Protein AF-A0A1G1IJU5-F1 (afdb_monomer)

Nearest PDB structures (foldseek):
  6ama-assembly1_B  TM=8.172E-01  e=1.103E-02  Streptomyces venezuelae
  6ama-assembly1_A  TM=8.478E-01  e=2.761E-02  Streptomyces venezuelae
  6amk-assembly1_B  TM=7.355E-01  e=7.381E-02  Streptomyces venezuelae
  2zhg-assembly1_A-2  TM=8.040E-01  e=6.014E-01  Escherichia coli K-12
  2kfs-assembly1_A  TM=5.606E-01  e=8.415E-02  Mycobacterium tuberculosis H37Rv

Structure (mmCIF, N/CA/C/O backbone):
data_AF-A0A1G1IJU5-F1
#
_entry.id   AF-A0A1G1IJU5-F1
#
loop_
_atom_site.group_PDB
_atom_site.id
_atom_site.type_symbol
_atom_site.label_atom_id
_atom_site.label_alt_id
_atom_site.label_comp_id
_atom_site.label_asym_id
_atom_site.label_entity_id
_atom_site.label_seq_id
_atom_site.pdbx_PDB_ins_code
_atom_site.Cartn_x
_atom_site.Cartn_y
_atom_site.Cartn_z
_atom_site.occupancy
_atom_site.B_iso_or_equiv
_atom_site.auth_seq_id
_atom_site.auth_comp_id
_atom_site.auth_asym_id
_atom_site.auth_atom_id
_atom_site.pdbx_PDB_model_num
ATOM 1 N N . MET A 1 1 ? -1.157 6.218 8.305 1.00 52.97 1 MET A N 1
ATOM 2 C CA . MET A 1 1 ? -1.637 6.100 9.709 1.00 52.97 1 MET A CA 1
ATOM 3 C C . MET A 1 1 ? -2.429 4.796 9.817 1.00 52.97 1 MET A C 1
ATOM 5 O O . MET A 1 1 ? -3.206 4.532 8.913 1.00 52.97 1 MET A O 1
ATOM 9 N N . ILE A 1 2 ? -2.212 3.938 10.825 1.00 55.03 2 ILE A N 1
ATOM 10 C CA . ILE A 1 2 ? -2.927 2.643 10.925 1.00 55.03 2 ILE A CA 1
ATOM 11 C C . ILE A 1 2 ? -4.244 2.864 11.678 1.00 55.03 2 ILE A C 1
ATOM 13 O O . ILE A 1 2 ? -4.212 3.327 12.814 1.00 55.03 2 ILE A O 1
ATOM 17 N N . ARG A 1 3 ? -5.387 2.560 11.049 1.00 55.09 3 ARG A N 1
ATOM 18 C CA . ARG A 1 3 ? -6.721 2.669 11.672 1.00 55.09 3 ARG A CA 1
ATOM 19 C C . ARG A 1 3 ? -7.222 1.296 12.136 1.00 55.09 3 ARG A C 1
ATOM 21 O O . ARG A 1 3 ? -7.072 0.313 11.403 1.00 55.09 3 ARG A O 1
ATOM 28 N N . GLU A 1 4 ? -7.804 1.235 13.334 1.00 54.44 4 GLU A N 1
ATOM 29 C CA . GLU A 1 4 ? -8.398 0.020 13.912 1.00 54.44 4 GLU A CA 1
ATOM 30 C C . GLU A 1 4 ? -9.810 -0.263 13.365 1.00 54.44 4 GLU A C 1
ATOM 32 O O . GLU A 1 4 ? -10.528 0.637 12.932 1.00 54.44 4 GLU A O 1
ATOM 37 N N . SER A 1 5 ? -10.219 -1.536 13.405 1.00 52.09 5 SER A N 1
ATOM 38 C CA . SER A 1 5 ? -11.419 -2.110 12.766 1.00 52.09 5 SER A CA 1
ATOM 39 C C . SER A 1 5 ? -12.770 -1.461 13.119 1.00 52.09 5 SER A C 1
ATOM 41 O O . SER A 1 5 ? -13.755 -1.744 12.444 1.00 52.09 5 SER A O 1
ATOM 43 N N . HIS A 1 6 ? -12.846 -0.638 14.169 1.00 49.25 6 HIS A N 1
ATOM 44 C CA . HIS A 1 6 ? -14.070 0.079 14.562 1.00 49.25 6 HIS A CA 1
ATOM 45 C C . HIS A 1 6 ? -14.319 1.358 13.748 1.00 49.25 6 HIS A C 1
ATOM 47 O O . HIS A 1 6 ? -15.408 1.919 13.812 1.00 49.25 6 HIS A O 1
ATOM 53 N N . ASP A 1 7 ? -13.336 1.783 12.955 1.00 52.03 7 ASP A N 1
ATOM 54 C CA . ASP A 1 7 ? -13.327 3.046 12.220 1.00 52.03 7 ASP A CA 1
ATOM 55 C C . ASP A 1 7 ? -13.282 2.791 10.706 1.00 52.03 7 ASP A C 1
ATOM 57 O O . ASP A 1 7 ? -12.523 3.432 9.977 1.00 52.03 7 ASP A O 1
ATOM 61 N N . ILE A 1 8 ? -14.036 1.792 10.217 1.00 55.66 8 ILE A N 1
ATOM 62 C CA . ILE A 1 8 ? -14.150 1.523 8.775 1.00 55.66 8 ILE A CA 1
ATOM 63 C C . ILE A 1 8 ? -14.770 2.781 8.151 1.00 55.66 8 ILE A C 1
ATOM 65 O O . ILE A 1 8 ? -15.964 3.027 8.356 1.00 55.66 8 ILE A O 1
ATOM 69 N N . PRO A 1 9 ? -13.996 3.618 7.430 1.00 55.59 9 PRO A N 1
ATOM 70 C CA . PRO A 1 9 ? -14.539 4.831 6.849 1.00 55.59 9 PRO A CA 1
ATOM 71 C C . PRO A 1 9 ? -15.701 4.454 5.934 1.00 55.59 9 PRO A C 1
ATOM 73 O O . PRO A 1 9 ? -15.623 3.459 5.211 1.00 55.59 9 PRO A O 1
ATOM 76 N N . LYS A 1 10 ? -16.775 5.255 5.939 1.00 56.97 10 LYS A N 1
ATOM 77 C CA . LYS A 1 10 ? -17.801 5.185 4.892 1.00 56.97 10 LYS A CA 1
ATOM 78 C C . LYS A 1 10 ? -17.097 5.365 3.553 1.00 56.97 10 LYS A C 1
ATOM 80 O O . LYS A 1 10 ? -16.753 6.481 3.164 1.00 56.97 10 LYS A O 1
ATOM 85 N N . VAL A 1 11 ? -16.830 4.249 2.890 1.00 62.47 11 VAL A N 1
ATOM 86 C CA . VAL A 1 11 ? -16.158 4.239 1.603 1.00 62.47 11 VAL A CA 1
ATOM 87 C C . VAL A 1 11 ? -17.073 4.927 0.600 1.00 62.47 11 VAL A C 1
ATOM 89 O O . VAL A 1 11 ? -18.292 4.728 0.635 1.00 62.47 11 VAL A O 1
ATOM 92 N N . LYS A 1 12 ? -16.518 5.774 -0.274 1.00 61.75 12 LYS A N 1
ATOM 93 C CA . LYS A 1 12 ? -17.305 6.356 -1.368 1.00 61.75 12 LYS A CA 1
ATOM 94 C C . LYS A 1 12 ? -17.962 5.217 -2.148 1.00 61.75 12 LYS A C 1
ATOM 96 O O . LYS A 1 12 ? -17.317 4.206 -2.406 1.00 61.75 12 LYS A O 1
ATOM 101 N N . SER A 1 13 ? -19.230 5.390 -2.522 1.00 60.12 13 SER A N 1
ATOM 102 C CA . SER A 1 13 ? -19.978 4.406 -3.311 1.00 60.12 13 SER A CA 1
ATOM 103 C C . SER A 1 13 ? -19.171 4.012 -4.556 1.00 60.12 13 SER A C 1
ATOM 105 O O . SER A 1 13 ? -19.001 4.833 -5.454 1.00 60.12 13 SER A O 1
ATOM 107 N N . GLY A 1 14 ? -18.638 2.785 -4.575 1.00 70.94 14 GLY A N 1
ATOM 108 C CA . GLY A 1 14 ? -17.817 2.237 -5.664 1.00 70.94 14 GLY A CA 1
ATOM 109 C C . GLY A 1 14 ? -16.337 1.987 -5.341 1.00 70.94 14 GLY A C 1
ATOM 110 O O . GLY A 1 14 ? -15.698 1.243 -6.079 1.00 70.94 14 GLY A O 1
ATOM 111 N N . ASP A 1 15 ? -15.795 2.534 -4.251 1.00 83.81 15 ASP A N 1
ATOM 112 C CA . ASP A 1 15 ? -14.409 2.277 -3.838 1.00 83.81 15 ASP A CA 1
ATOM 113 C C . ASP A 1 15 ? -14.323 0.970 -3.032 1.00 83.81 15 ASP A C 1
ATOM 115 O O . ASP A 1 15 ? -15.191 0.656 -2.211 1.00 83.81 15 ASP A O 1
ATOM 119 N N . ARG A 1 16 ? -13.302 0.163 -3.325 1.00 85.75 16 ARG A N 1
ATOM 120 C CA . ARG A 1 16 ? -13.173 -1.215 -2.838 1.00 85.75 16 ARG A CA 1
ATOM 121 C C . ARG A 1 16 ? -11.895 -1.371 -2.039 1.00 85.75 16 ARG A C 1
ATOM 123 O O . ARG A 1 16 ? -10.856 -0.812 -2.382 1.00 85.75 16 ARG A O 1
ATOM 130 N N . TYR A 1 17 ? -11.961 -2.198 -1.004 1.00 89.88 17 TYR A N 1
ATOM 131 C CA . TYR A 1 17 ? -10.769 -2.619 -0.286 1.00 89.88 17 TYR A CA 1
ATOM 132 C C . TYR A 1 17 ? -9.983 -3.650 -1.093 1.00 89.88 17 TYR A C 1
ATOM 134 O O . TYR A 1 17 ? -10.531 -4.627 -1.601 1.00 89.88 17 TYR A O 1
ATOM 142 N N . MET A 1 18 ? -8.676 -3.442 -1.158 1.00 90.88 18 MET A N 1
ATOM 143 C CA . MET A 1 18 ? -7.693 -4.313 -1.779 1.00 90.88 18 MET A CA 1
ATOM 144 C C . MET A 1 18 ? -6.733 -4.831 -0.713 1.00 90.88 18 MET A C 1
ATOM 146 O O . MET A 1 18 ? -6.350 -4.113 0.210 1.00 90.88 18 MET A O 1
ATOM 150 N N . THR A 1 19 ? -6.311 -6.085 -0.843 1.00 91.94 19 THR A N 1
ATOM 151 C CA . THR A 1 19 ? -5.234 -6.621 0.000 1.00 91.94 19 THR A CA 1
ATOM 152 C C . THR A 1 19 ? -3.880 -6.068 -0.443 1.00 91.94 19 THR A C 1
ATOM 154 O O . THR A 1 19 ? -3.716 -5.615 -1.578 1.00 91.94 19 THR A O 1
ATOM 157 N N . THR A 1 20 ? -2.867 -6.171 0.416 1.00 92.62 20 THR A N 1
ATOM 158 C CA . THR A 1 20 ? -1.483 -5.795 0.072 1.00 92.62 20 THR A CA 1
ATOM 159 C C . THR A 1 20 ? -0.967 -6.487 -1.189 1.00 92.62 20 THR A C 1
ATOM 161 O O . THR A 1 20 ? -0.271 -5.851 -1.976 1.00 92.62 20 THR A O 1
ATOM 164 N N . SER A 1 21 ? -1.333 -7.751 -1.422 1.00 93.50 21 SER A N 1
ATOM 165 C CA . SER A 1 21 ? -0.956 -8.488 -2.635 1.00 93.50 21 SER A CA 1
ATOM 166 C C . SER A 1 21 ? -1.632 -7.939 -3.890 1.00 93.50 21 SER A C 1
ATOM 168 O O . SER A 1 21 ? -0.976 -7.799 -4.918 1.00 93.50 21 SER A O 1
ATOM 170 N N . MET A 1 22 ? -2.917 -7.580 -3.810 1.00 93.00 22 MET A N 1
ATOM 171 C CA . MET A 1 22 ? -3.637 -6.988 -4.944 1.00 93.00 22 MET A CA 1
ATOM 172 C C . MET A 1 22 ? -3.068 -5.610 -5.297 1.00 93.00 22 MET A C 1
ATOM 174 O O . MET A 1 22 ? -2.823 -5.326 -6.465 1.00 93.00 22 MET A O 1
ATOM 178 N N . VAL A 1 23 ? -2.782 -4.779 -4.288 1.00 92.88 23 VAL A N 1
ATOM 179 C CA . VAL A 1 23 ? -2.120 -3.480 -4.495 1.00 92.88 23 VAL A CA 1
ATOM 180 C C . VAL A 1 23 ? -0.728 -3.663 -5.089 1.00 92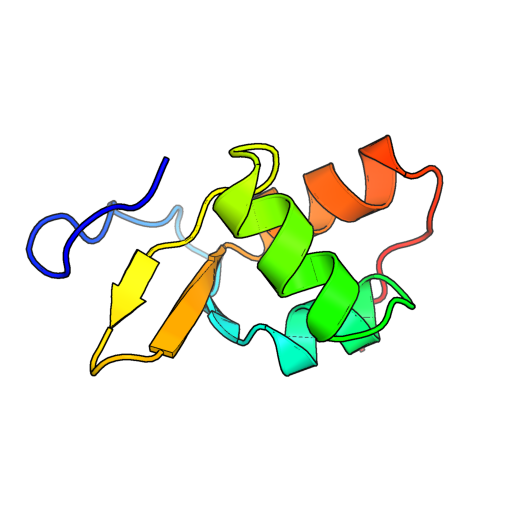.88 23 VAL A C 1
ATOM 182 O O . VAL A 1 23 ? -0.357 -2.940 -6.008 1.00 92.88 23 VAL A O 1
ATOM 185 N N . ALA A 1 24 ? 0.039 -4.637 -4.597 1.00 94.00 24 ALA A N 1
ATOM 186 C CA . ALA A 1 24 ? 1.370 -4.928 -5.114 1.00 94.00 24 ALA A CA 1
ATOM 187 C C . ALA A 1 24 ? 1.332 -5.294 -6.604 1.00 94.00 24 ALA A C 1
ATOM 189 O O . ALA A 1 24 ? 2.115 -4.756 -7.387 1.00 94.00 24 ALA A O 1
ATOM 190 N N . HIS A 1 25 ? 0.375 -6.135 -7.001 1.00 93.00 25 HIS A N 1
ATOM 191 C CA . HIS A 1 25 ? 0.148 -6.485 -8.398 1.00 93.00 25 HIS A CA 1
ATOM 192 C C . HIS A 1 25 ? -0.239 -5.255 -9.237 1.00 93.00 25 HIS A C 1
ATOM 194 O O . HIS A 1 25 ? 0.437 -4.935 -10.215 1.00 93.00 25 HIS A O 1
ATOM 200 N N . ALA A 1 26 ? -1.272 -4.518 -8.819 1.00 88.75 26 ALA A N 1
ATOM 201 C CA . ALA A 1 26 ? -1.794 -3.359 -9.546 1.00 88.75 26 ALA A CA 1
ATOM 202 C C . ALA A 1 26 ? -0.765 -2.224 -9.694 1.00 88.75 26 ALA A C 1
ATOM 204 O O . ALA A 1 26 ? -0.684 -1.583 -10.741 1.00 88.75 26 ALA A O 1
ATOM 205 N N . ALA A 1 27 ? 0.059 -2.001 -8.665 1.00 88.38 27 ALA A N 1
ATOM 206 C CA . ALA A 1 27 ? 1.111 -0.988 -8.652 1.00 88.38 27 ALA A CA 1
ATOM 207 C C . ALA A 1 27 ? 2.463 -1.493 -9.192 1.00 88.38 27 ALA A C 1
ATOM 209 O O . ALA A 1 27 ? 3.422 -0.720 -9.215 1.00 88.38 27 ALA A O 1
ATOM 210 N N . ARG A 1 28 ? 2.565 -2.762 -9.621 1.00 89.25 28 ARG A N 1
ATOM 211 C CA . ARG A 1 28 ? 3.803 -3.409 -10.103 1.00 89.25 28 ARG A CA 1
ATOM 212 C C . ARG A 1 28 ? 4.978 -3.273 -9.124 1.00 89.25 28 ARG A C 1
ATOM 214 O O . ARG A 1 28 ? 6.081 -2.870 -9.493 1.00 89.25 28 ARG A O 1
ATOM 221 N N . VAL A 1 29 ? 4.731 -3.598 -7.858 1.00 91.44 29 VAL A N 1
ATOM 222 C CA . VAL A 1 29 ? 5.727 -3.603 -6.774 1.00 91.44 29 VAL A CA 1
ATOM 223 C C . VAL A 1 29 ? 5.689 -4.911 -5.994 1.00 91.44 29 VAL A C 1
ATOM 225 O O . VAL A 1 29 ? 4.807 -5.742 -6.178 1.00 91.44 29 VAL A O 1
ATOM 228 N N . THR A 1 30 ? 6.637 -5.100 -5.077 1.00 93.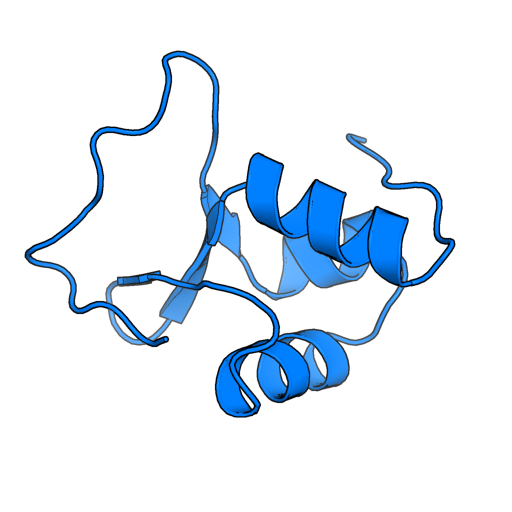06 30 THR A N 1
ATOM 229 C CA . THR A 1 30 ? 6.601 -6.241 -4.158 1.00 93.06 30 THR A CA 1
ATOM 230 C C . THR A 1 30 ? 5.623 -5.986 -3.000 1.00 93.06 30 THR A C 1
ATOM 232 O O . THR A 1 30 ? 5.495 -4.847 -2.538 1.00 93.06 30 THR A O 1
ATOM 235 N N . PRO A 1 31 ? 4.987 -7.028 -2.430 1.00 92.44 31 PRO A N 1
ATOM 236 C CA . PRO A 1 31 ? 4.171 -6.885 -1.218 1.00 92.44 31 PRO A CA 1
ATOM 237 C C . PRO A 1 31 ? 4.947 -6.293 -0.030 1.00 92.44 31 PRO A C 1
ATOM 239 O O . PRO A 1 31 ? 4.380 -5.610 0.823 1.00 92.44 31 PRO A O 1
ATOM 242 N N . GLN A 1 32 ? 6.264 -6.518 0.027 1.00 93.88 32 GLN A N 1
ATOM 243 C CA . GLN A 1 32 ? 7.145 -5.900 1.021 1.00 93.88 32 GLN A CA 1
ATOM 244 C C . GLN A 1 32 ? 7.228 -4.379 0.855 1.00 93.88 32 GLN A C 1
ATOM 246 O O . GLN A 1 32 ? 7.198 -3.670 1.858 1.00 93.88 32 GLN A O 1
ATOM 251 N N . ALA A 1 33 ? 7.278 -3.867 -0.379 1.00 92.75 33 ALA A N 1
ATOM 252 C CA . ALA A 1 33 ? 7.274 -2.429 -0.639 1.00 92.75 33 ALA A CA 1
ATOM 253 C C . ALA A 1 33 ? 5.960 -1.772 -0.186 1.00 92.75 33 ALA A C 1
ATOM 255 O O . ALA A 1 33 ? 5.994 -0.704 0.423 1.00 92.75 33 ALA A O 1
ATOM 256 N N . VAL A 1 34 ? 4.822 -2.442 -0.401 1.00 93.56 34 VAL A N 1
ATOM 257 C CA . VAL A 1 34 ? 3.508 -1.983 0.086 1.00 93.56 34 VAL A CA 1
ATOM 258 C C . VAL A 1 34 ? 3.480 -1.956 1.615 1.00 93.56 34 VAL A C 1
ATOM 260 O O . VAL A 1 34 ? 3.161 -0.931 2.210 1.00 93.56 34 VAL A O 1
ATOM 263 N N . ASN A 1 35 ? 3.896 -3.044 2.273 1.00 92.94 35 ASN A N 1
ATOM 264 C CA . ASN A 1 35 ? 3.974 -3.096 3.738 1.00 92.94 35 ASN A CA 1
ATOM 265 C C . ASN A 1 35 ? 4.914 -2.027 4.315 1.00 92.94 35 ASN A C 1
ATOM 267 O O . ASN A 1 35 ? 4.617 -1.439 5.354 1.00 92.94 35 ASN A O 1
ATOM 271 N N . LYS A 1 36 ? 6.042 -1.759 3.648 1.00 94.12 36 LYS A N 1
ATOM 272 C CA . LYS A 1 36 ? 6.966 -0.687 4.029 1.00 94.12 36 LYS A CA 1
ATOM 273 C C . LYS A 1 36 ? 6.298 0.684 3.904 1.00 94.12 36 LYS A C 1
ATOM 275 O O . LYS A 1 36 ? 6.368 1.457 4.849 1.00 94.12 36 LYS A O 1
ATOM 280 N N . ALA A 1 37 ? 5.594 0.954 2.804 1.00 92.31 37 ALA A N 1
ATOM 281 C CA . ALA A 1 37 ? 4.866 2.208 2.611 1.00 92.31 37 ALA A CA 1
ATOM 282 C C . ALA A 1 37 ? 3.784 2.434 3.682 1.00 92.31 37 ALA A C 1
ATOM 284 O O . ALA A 1 37 ? 3.638 3.554 4.166 1.00 92.31 37 ALA A O 1
ATOM 285 N N . ILE A 1 38 ? 3.083 1.374 4.101 1.00 93.12 38 ILE A N 1
ATOM 286 C CA . ILE A 1 38 ? 2.107 1.432 5.200 1.00 93.12 38 ILE A CA 1
ATOM 287 C C . ILE A 1 38 ? 2.800 1.777 6.524 1.00 93.12 38 ILE A C 1
ATOM 289 O O . ILE A 1 38 ? 2.382 2.703 7.219 1.00 93.12 38 ILE A O 1
ATOM 293 N N . LYS A 1 39 ? 3.893 1.074 6.857 1.00 91.00 39 LYS A N 1
ATOM 294 C CA . LYS A 1 39 ? 4.670 1.314 8.087 1.00 91.00 39 LYS A CA 1
ATOM 295 C C . LYS A 1 39 ? 5.277 2.716 8.143 1.00 91.00 39 LYS A C 1
ATOM 297 O O . LYS A 1 39 ? 5.322 3.315 9.208 1.00 91.00 39 LYS A O 1
ATOM 302 N N . GLU A 1 40 ? 5.720 3.238 7.004 1.00 91.50 40 GLU A N 1
ATOM 303 C CA . GLU A 1 40 ? 6.273 4.590 6.868 1.00 91.50 40 GLU A CA 1
ATOM 304 C C . GLU A 1 40 ? 5.186 5.677 6.786 1.00 91.50 40 GLU A C 1
ATOM 306 O O . GLU A 1 40 ? 5.508 6.852 6.631 1.00 91.50 40 GLU A O 1
ATOM 311 N N . GLY A 1 41 ? 3.900 5.309 6.859 1.00 88.94 41 GLY A N 1
ATOM 312 C CA . GLY A 1 41 ? 2.780 6.249 6.804 1.00 88.94 41 GLY A CA 1
ATOM 313 C C . GLY A 1 41 ? 2.541 6.882 5.430 1.00 88.94 41 GLY A C 1
ATOM 314 O O . GLY A 1 41 ? 1.788 7.844 5.342 1.00 88.94 41 GLY A O 1
ATOM 315 N N . ARG A 1 42 ? 3.155 6.350 4.367 1.00 89.12 42 ARG A N 1
ATOM 316 C CA . ARG A 1 42 ? 3.004 6.829 2.980 1.00 89.12 42 ARG A CA 1
ATOM 317 C C . ARG A 1 42 ? 1.809 6.218 2.247 1.00 89.12 42 ARG A C 1
ATOM 319 O O . ARG A 1 42 ? 1.469 6.674 1.162 1.00 89.12 42 ARG A O 1
ATOM 326 N N . LEU A 1 43 ? 1.219 5.164 2.805 1.00 91.25 43 LEU A N 1
ATOM 327 C CA . LEU A 1 43 ? 0.016 4.516 2.298 1.00 91.25 43 LEU A CA 1
ATOM 328 C C . LEU A 1 43 ? -0.915 4.231 3.471 1.00 91.25 43 LEU A C 1
ATOM 330 O O . LEU A 1 43 ? -0.509 3.592 4.444 1.00 91.25 43 LEU A O 1
ATOM 334 N N . ASP A 1 44 ? -2.151 4.704 3.378 1.00 89.88 44 ASP A N 1
ATOM 335 C CA . ASP A 1 44 ? -3.154 4.424 4.393 1.00 89.88 44 ASP A CA 1
ATOM 336 C C . ASP A 1 44 ? -3.733 3.019 4.214 1.00 89.88 44 ASP A C 1
ATOM 338 O O . ASP A 1 44 ? -3.994 2.549 3.106 1.00 89.88 44 ASP A O 1
ATOM 342 N N . ALA A 1 45 ? -3.895 2.331 5.341 1.00 91.12 45 ALA A N 1
ATOM 343 C CA . ALA A 1 45 ? -4.437 0.988 5.398 1.00 91.12 45 ALA A CA 1
ATOM 344 C C . ALA A 1 45 ? -5.289 0.816 6.657 1.00 91.12 45 ALA A C 1
ATOM 346 O O . ALA A 1 45 ? -4.970 1.329 7.734 1.00 91.12 45 ALA A O 1
ATOM 347 N N . THR A 1 46 ? -6.353 0.041 6.516 1.00 89.38 46 THR A N 1
ATOM 348 C CA . THR A 1 46 ? -7.203 -0.434 7.603 1.00 89.38 46 THR A CA 1
ATOM 349 C C . THR A 1 46 ? -6.777 -1.848 7.971 1.00 89.38 46 THR A C 1
ATOM 351 O O . THR A 1 46 ? -6.570 -2.688 7.093 1.00 89.38 46 THR A O 1
ATOM 354 N N . VAL A 1 47 ? -6.641 -2.135 9.265 1.00 87.31 47 VAL A N 1
ATOM 355 C CA . VAL A 1 47 ? -6.404 -3.507 9.729 1.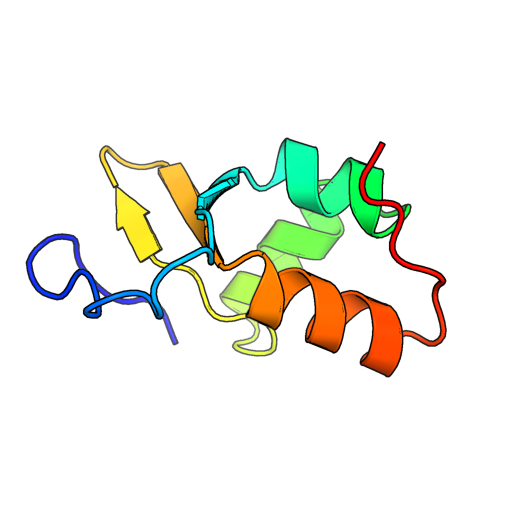00 87.31 47 VAL A CA 1
ATOM 356 C C . VAL A 1 47 ? -7.748 -4.183 9.965 1.00 87.31 47 VAL A C 1
ATOM 358 O O . VAL A 1 47 ? -8.568 -3.685 10.728 1.00 87.31 47 VAL A O 1
ATOM 361 N N . PHE A 1 48 ? -7.966 -5.332 9.329 1.00 81.75 48 PHE A N 1
ATOM 362 C CA . PHE A 1 48 ? -9.138 -6.174 9.554 1.00 81.75 48 PHE A CA 1
ATOM 363 C C . PHE A 1 48 ? -8.687 -7.627 9.719 1.00 81.75 48 PHE A C 1
ATOM 365 O O . PHE A 1 48 ? -8.003 -8.179 8.855 1.00 81.75 48 PHE A O 1
ATOM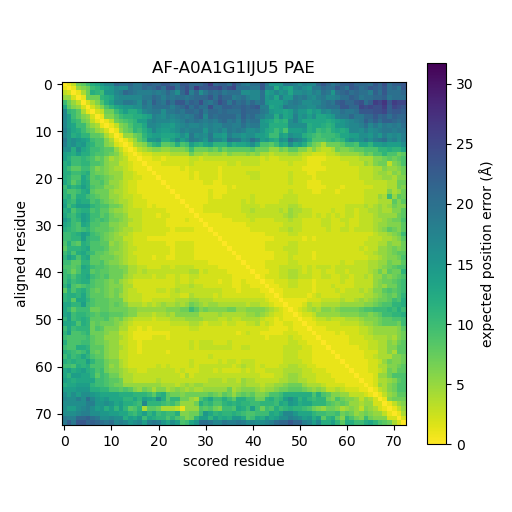 372 N N . VAL A 1 49 ? -9.014 -8.243 10.860 1.00 84.06 49 VAL A N 1
ATOM 373 C CA . VAL A 1 49 ? -8.609 -9.625 11.204 1.00 84.06 49 VAL A CA 1
ATOM 374 C C . VAL A 1 49 ? -7.092 -9.844 11.013 1.00 84.06 49 VAL A C 1
ATOM 376 O O . VAL A 1 49 ? -6.643 -10.790 10.370 1.00 84.06 49 VAL A O 1
ATOM 379 N N . GLY A 1 50 ? -6.278 -8.901 11.503 1.00 84.19 50 GLY A N 1
ATOM 380 C CA . GLY A 1 50 ? -4.810 -8.969 11.435 1.00 84.19 50 GLY A CA 1
ATOM 381 C C . GLY A 1 50 ? -4.197 -8.786 10.039 1.00 84.19 50 GLY A C 1
ATOM 382 O O . GLY A 1 50 ? -2.991 -8.958 9.878 1.00 84.19 50 GLY A O 1
ATOM 383 N N . LYS A 1 51 ? -4.994 -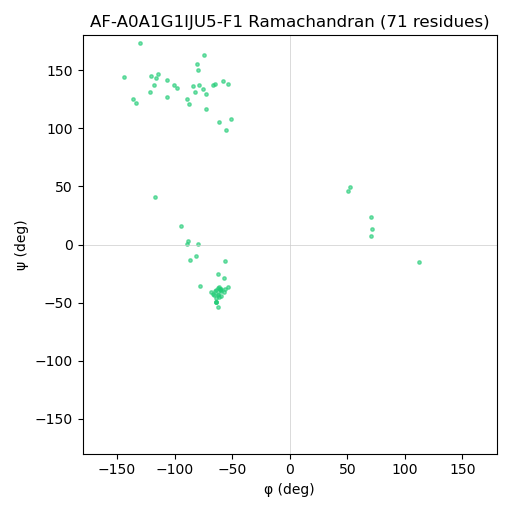8.436 9.022 1.00 84.50 51 LYS A N 1
ATOM 384 C CA . LYS A 1 51 ? -4.528 -8.176 7.652 1.00 84.50 51 LYS A CA 1
ATOM 385 C C . LYS A 1 51 ? -4.744 -6.715 7.272 1.00 84.50 51 LYS A C 1
ATOM 387 O O . LYS A 1 51 ? -5.720 -6.103 7.696 1.00 84.50 51 LYS A O 1
ATOM 392 N N . TYR A 1 52 ? -3.847 -6.173 6.450 1.00 89.69 52 TYR A N 1
ATOM 393 C CA . TYR A 1 52 ? -3.988 -4.830 5.888 1.00 89.69 52 TYR A CA 1
ATOM 394 C C . TYR A 1 52 ? -4.901 -4.834 4.664 1.00 89.69 52 TYR A C 1
ATOM 396 O O . TYR A 1 52 ? -4.699 -5.610 3.725 1.00 89.69 52 TYR A O 1
ATOM 404 N N . TYR A 1 53 ? -5.844 -3.902 4.670 1.00 91.44 53 TYR A N 1
ATOM 405 C CA . TYR A 1 53 ? -6.730 -3.583 3.566 1.00 91.44 53 TYR A CA 1
ATOM 406 C C . TYR A 1 53 ? -6.547 -2.117 3.197 1.00 91.44 53 TYR A C 1
ATOM 408 O O . TYR A 1 53 ? -6.550 -1.241 4.056 1.00 91.44 53 TYR A O 1
ATOM 416 N N . ILE A 1 54 ? -6.365 -1.856 1.913 1.00 92.12 54 ILE A N 1
ATOM 417 C CA . ILE A 1 54 ? -6.065 -0.542 1.354 1.00 92.12 54 ILE A CA 1
ATOM 418 C C . ILE A 1 54 ? -7.215 -0.168 0.432 1.00 92.12 54 ILE A C 1
ATOM 420 O O . ILE A 1 54 ? -7.684 -1.012 -0.327 1.00 92.12 54 ILE A O 1
ATOM 424 N N . LEU A 1 55 ? -7.679 1.075 0.486 1.00 91.25 55 LEU A N 1
ATOM 425 C CA . LEU A 1 55 ? -8.668 1.545 -0.478 1.00 91.25 55 LEU A CA 1
ATOM 426 C C . LEU A 1 55 ? -8.056 1.606 -1.873 1.00 91.25 55 LEU A C 1
ATOM 428 O O . LEU A 1 55 ? -6.928 2.068 -2.041 1.00 91.25 55 LEU A O 1
ATOM 432 N N . MET A 1 56 ? -8.800 1.163 -2.884 1.00 90.44 56 MET A N 1
ATOM 433 C CA . MET A 1 56 ? -8.353 1.210 -4.275 1.00 90.44 56 MET A CA 1
ATOM 434 C C . MET A 1 56 ? -7.976 2.640 -4.681 1.00 90.44 56 MET A C 1
ATOM 436 O O . MET A 1 56 ? -6.961 2.843 -5.347 1.00 90.44 56 MET A O 1
ATOM 440 N N . SER A 1 57 ? -8.731 3.640 -4.220 1.00 90.06 57 SER A N 1
ATOM 441 C CA . SER A 1 57 ? -8.407 5.049 -4.459 1.00 90.06 57 SER A CA 1
ATOM 442 C C . SER A 1 57 ? -7.046 5.473 -3.888 1.00 90.06 57 SER A C 1
ATOM 444 O O . SER A 1 57 ? -6.305 6.204 -4.548 1.00 90.06 57 SER A O 1
ATOM 446 N N . ASP A 1 58 ? -6.667 4.990 -2.705 1.00 90.56 58 ASP A N 1
ATOM 447 C CA . ASP A 1 58 ? -5.367 5.289 -2.094 1.00 90.56 58 ASP A CA 1
ATOM 448 C C . ASP A 1 58 ? -4.234 4.471 -2.720 1.00 90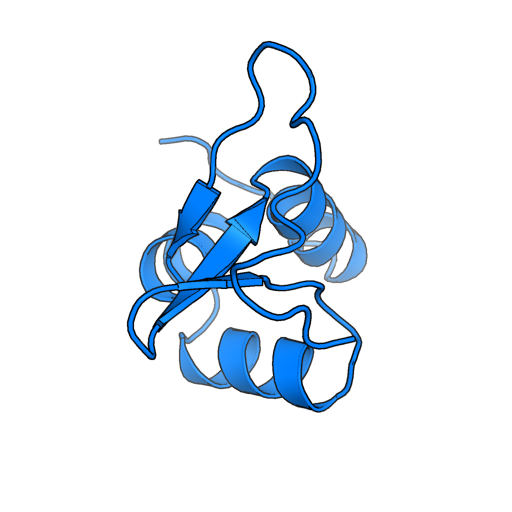.56 58 ASP A C 1
ATOM 450 O O . ASP A 1 58 ? -3.138 4.990 -2.936 1.00 90.56 58 ASP A O 1
ATOM 454 N N . ALA A 1 59 ? -4.509 3.223 -3.106 1.00 89.81 59 ALA A N 1
ATOM 455 C CA . ALA A 1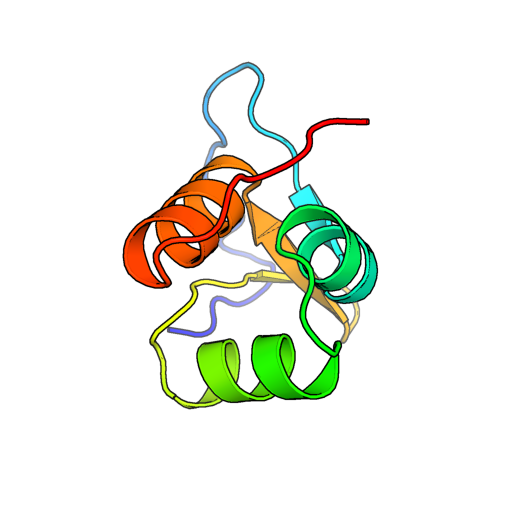 59 ? -3.585 2.401 -3.882 1.00 89.81 59 ALA A CA 1
ATOM 456 C C . ALA A 1 59 ? -3.242 3.052 -5.235 1.00 89.81 59 ALA A C 1
ATOM 458 O O . ALA A 1 59 ? -2.078 3.059 -5.644 1.00 89.81 59 ALA A O 1
ATOM 459 N N . LYS A 1 60 ? -4.236 3.658 -5.896 1.00 89.50 60 LYS A N 1
ATOM 460 C CA . LYS A 1 60 ? -4.055 4.404 -7.144 1.00 89.50 60 LYS A CA 1
ATOM 461 C C . LYS A 1 60 ? -3.173 5.636 -6.944 1.00 89.50 60 LYS A C 1
ATOM 463 O O . LYS A 1 60 ? -2.174 5.770 -7.646 1.00 89.50 60 LYS A O 1
ATOM 468 N N . LYS A 1 61 ? -3.459 6.467 -5.932 1.00 88.94 61 LYS A N 1
ATOM 469 C CA . LYS A 1 61 ? -2.607 7.621 -5.575 1.00 88.94 61 LYS A CA 1
ATOM 470 C C . LYS A 1 61 ? -1.170 7.198 -5.275 1.00 88.94 61 LYS A C 1
ATOM 472 O O . LYS A 1 61 ? -0.231 7.871 -5.684 1.00 88.94 61 LYS A 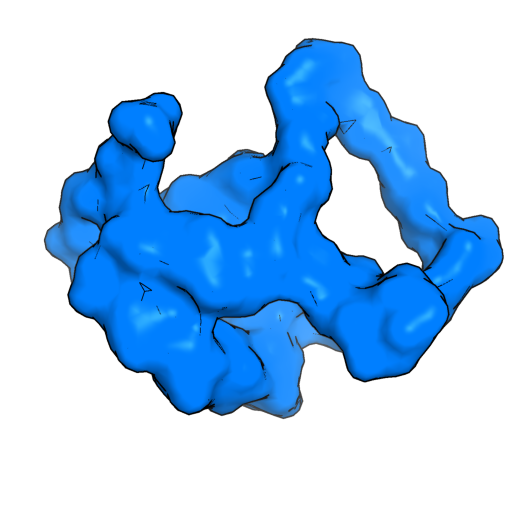O 1
ATOM 477 N N . TYR A 1 62 ? -0.992 6.078 -4.575 1.00 88.56 62 TYR A N 1
ATOM 478 C CA . TYR A 1 62 ? 0.328 5.530 -4.273 1.00 88.56 62 TYR A CA 1
ATOM 479 C C . TYR A 1 62 ? 1.099 5.133 -5.539 1.00 88.56 62 TYR A C 1
ATOM 481 O O . TYR A 1 62 ? 2.285 5.442 -5.660 1.00 88.56 62 TYR A O 1
ATOM 489 N N . ALA A 1 63 ? 0.439 4.480 -6.498 1.00 87.12 63 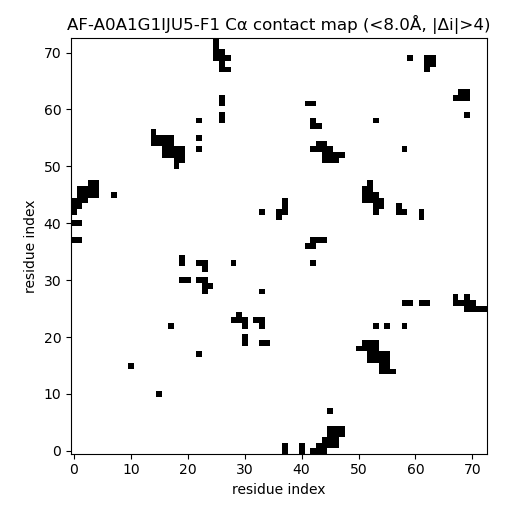ALA A N 1
ATOM 490 C CA . ALA A 1 63 ? 1.060 4.132 -7.773 1.00 87.12 63 ALA A CA 1
ATOM 491 C C . ALA A 1 63 ? 1.386 5.373 -8.619 1.00 87.12 63 ALA A C 1
ATOM 493 O O . ALA A 1 63 ? 2.493 5.466 -9.153 1.00 87.12 63 ALA A O 1
ATOM 494 N N . GLU A 1 64 ? 0.471 6.344 -8.676 1.00 87.12 64 GLU A N 1
ATOM 495 C CA . GLU A 1 64 ? 0.656 7.617 -9.383 1.00 87.12 64 GLU A CA 1
ATOM 496 C C . GLU A 1 64 ? 1.822 8.428 -8.799 1.00 87.12 64 GLU A C 1
ATOM 498 O O . GLU A 1 64 ? 2.693 8.873 -9.545 1.00 87.12 64 GLU A O 1
ATOM 503 N N . ALA A 1 65 ? 1.913 8.539 -7.469 1.00 82.88 65 ALA A N 1
ATOM 504 C CA . ALA A 1 65 ? 3.021 9.211 -6.783 1.00 82.88 65 ALA A CA 1
ATOM 505 C C . ALA A 1 65 ? 4.381 8.538 -7.039 1.00 82.88 65 ALA A C 1
ATOM 507 O O . ALA A 1 65 ? 5.422 9.188 -6.980 1.00 82.88 65 ALA A O 1
ATOM 508 N N . ALA A 1 66 ? 4.381 7.239 -7.347 1.00 78.12 66 ALA A N 1
ATOM 509 C CA . ALA A 1 66 ? 5.572 6.491 -7.734 1.00 78.12 66 ALA A CA 1
ATOM 510 C C . ALA A 1 66 ? 5.867 6.533 -9.249 1.00 78.12 66 ALA A C 1
ATOM 512 O O . ALA A 1 66 ? 6.799 5.863 -9.696 1.00 78.12 66 ALA A O 1
ATOM 513 N N . GLY A 1 67 ? 5.077 7.268 -10.044 1.00 79.25 67 GLY A N 1
ATOM 514 C CA . GLY A 1 67 ? 5.219 7.353 -11.501 1.00 79.25 67 GLY A CA 1
ATOM 515 C C . GLY A 1 67 ? 4.826 6.070 -12.242 1.00 79.25 67 GLY A C 1
ATOM 516 O O . GLY A 1 67 ? 5.310 5.819 -13.346 1.00 79.25 67 GLY A O 1
ATOM 517 N N . ARG A 1 68 ? 3.986 5.219 -11.640 1.00 76.31 68 ARG A N 1
ATOM 518 C CA . ARG A 1 68 ? 3.590 3.918 -12.199 1.00 76.31 68 ARG A CA 1
ATOM 519 C C . ARG A 1 68 ? 2.153 3.953 -12.717 1.00 76.31 68 ARG A C 1
ATOM 521 O O . ARG A 1 68 ? 1.273 4.530 -12.087 1.00 76.31 68 ARG A O 1
ATOM 528 N N . LYS A 1 69 ? 1.894 3.278 -13.845 1.00 75.00 69 LYS A N 1
ATOM 529 C CA . LYS A 1 69 ? 0.522 3.027 -14.318 1.00 75.00 69 LYS A CA 1
ATOM 530 C C . LYS A 1 69 ? -0.135 1.969 -13.430 1.00 75.00 69 LYS A C 1
ATOM 532 O O . LYS A 1 69 ? 0.335 0.834 -13.396 1.00 75.00 69 LYS A O 1
ATOM 537 N N . PHE A 1 70 ? -1.201 2.356 -12.736 1.00 73.25 70 PHE A N 1
ATOM 538 C CA . PHE A 1 70 ? -2.059 1.443 -11.983 1.00 73.25 70 PHE A CA 1
ATOM 539 C C . PHE A 1 70 ? -2.914 0.623 -12.961 1.00 73.25 70 PHE A C 1
ATOM 541 O O . PHE A 1 70 ? -3.520 1.205 -13.860 1.00 73.25 70 PHE A O 1
ATOM 548 N N . SER A 1 71 ? -2.933 -0.703 -12.817 1.00 74.56 71 SER A N 1
ATOM 549 C CA . SER A 1 71 ? -3.764 -1.600 -13.637 1.00 74.56 71 SER A CA 1
ATOM 550 C C . SER A 1 71 ? -4.932 -2.118 -12.803 1.00 74.56 71 SER A C 1
ATOM 552 O O . SER A 1 71 ? -4.702 -2.659 -11.724 1.00 74.56 71 SER A O 1
ATOM 554 N N . GLU A 1 72 ? -6.157 -1.957 -13.305 1.00 62.47 72 GLU A N 1
ATOM 555 C CA . GLU A 1 72 ? -7.408 -2.415 -12.669 1.00 62.47 72 GLU A CA 1
ATOM 556 C C . GLU A 1 72 ? -7.860 -3.808 -13.160 1.00 62.47 72 GLU A C 1
ATOM 558 O O . GLU A 1 72 ? -9.019 -4.162 -12.962 1.00 62.47 72 GLU A O 1
ATOM 563 N N . ASP A 1 73 ? -6.956 -4.557 -13.806 1.00 57.81 73 ASP A N 1
ATOM 564 C CA . ASP A 1 73 ? -7.196 -5.895 -14.385 1.00 57.81 73 ASP A CA 1
ATOM 565 C C . ASP A 1 73 ? -7.753 -6.910 -13.369 1.00 57.81 73 ASP A C 1
ATOM 567 O O . ASP A 1 73 ? -7.182 -7.009 -12.252 1.00 57.81 73 ASP A O 1
#

Radius of gyration: 11.4 Å; Cα contacts (8 Å, |Δi|>4): 104; chains: 1; bounding box: 27×19×29 Å

Secondary structure (DSSP, 8-state):
-EEPTT------TT--EEEHHHHHHHTTS-HHHHHHHHHTTSS-EEEETTEEEEEHHHHHHHHHHTT------

Solvent-accessible surface area (backbone atoms only — not comparable to full-atom values): 4209 Å² total; per-residue (Å²): 80,86,44,60,69,92,65,73,69,87,62,58,95,87,60,45,77,30,44,48,62,55,44,12,60,27,41,74,50,52,48,66,58,47,54,48,32,38,76,70,48,72,34,61,36,39,40,53,95,93,37,60,32,26,44,46,68,55,49,42,52,50,16,51,76,69,76,34,80,62,52,90,125

Sequence (73 aa):
MIRESHDIPKVKSGDRYMTTSMVAHAARVTPQAVNKAIKEGRLDATVFVGKYYILMSDAKKYAEAAGRKFSED

Mean predicted aligned error: 6.91 Å

pLDDT: mean 81.67, std 13.99, range [49.25, 94.12]

Foldseek 3Di:
DEDEPVCPDPDPVPKDWDFLVRLCVQLVHDSVVSVVCCVVVVFYWYADPNGTIGIPVRSCVSSVVVVHHGDPD